Protein AF-F9PRI8-F1 (afdb_monomer_lite)

Structure (mmCIF, N/CA/C/O backbone):
data_AF-F9PRI8-F1
#
_entry.id   AF-F9PRI8-F1
#
loop_
_atom_site.group_PDB
_atom_site.id
_atom_site.type_symbol
_atom_site.label_atom_id
_atom_site.label_alt_id
_atom_site.label_comp_id
_atom_site.label_asym_id
_atom_site.label_entity_id
_atom_site.label_seq_id
_atom_site.pdbx_PDB_ins_code
_atom_site.Cartn_x
_atom_site.Cartn_y
_atom_site.Cartn_z
_atom_site.occupancy
_atom_site.B_iso_or_equiv
_atom_site.auth_seq_id
_atom_site.auth_comp_id
_atom_site.auth_asym_id
_atom_site.auth_atom_id
_atom_site.pdbx_PDB_model_num
ATOM 1 N N . MET A 1 1 ? 32.854 4.371 -12.814 1.00 36.28 1 MET A N 1
ATOM 2 C CA . MET A 1 1 ? 32.078 5.483 -12.227 1.00 36.28 1 MET A CA 1
ATOM 3 C C . MET A 1 1 ? 30.780 4.864 -11.735 1.00 36.28 1 MET A C 1
ATOM 5 O O . MET A 1 1 ? 30.077 4.296 -12.558 1.00 36.28 1 MET A O 1
ATOM 9 N N . TYR A 1 2 ? 30.542 4.806 -10.423 1.00 35.78 2 TYR A N 1
ATOM 10 C CA . TYR A 1 2 ? 29.314 4.214 -9.882 1.00 35.78 2 TYR A CA 1
ATOM 11 C C . TYR A 1 2 ? 28.152 5.155 -10.192 1.00 35.78 2 TYR A C 1
ATOM 13 O O . TYR A 1 2 ? 28.131 6.285 -9.708 1.00 35.78 2 TYR A O 1
ATOM 21 N N . ASP A 1 3 ? 27.226 4.719 -11.039 1.00 46.75 3 ASP A N 1
ATOM 22 C CA . ASP A 1 3 ? 26.018 5.481 -11.322 1.00 46.75 3 ASP A CA 1
ATOM 23 C C . ASP A 1 3 ? 25.036 5.312 -10.156 1.00 46.75 3 ASP A C 1
ATOM 25 O O . ASP A 1 3 ? 24.300 4.330 -10.064 1.00 46.75 3 ASP A O 1
ATOM 29 N N . MET A 1 4 ? 25.064 6.269 -9.226 1.00 52.09 4 MET A N 1
ATOM 30 C CA . MET A 1 4 ? 24.171 6.310 -8.065 1.00 52.09 4 MET A CA 1
ATOM 31 C C . MET A 1 4 ? 22.701 6.599 -8.428 1.00 52.09 4 MET A C 1
ATOM 33 O O . MET A 1 4 ? 21.878 6.735 -7.528 1.00 52.09 4 MET A O 1
ATOM 37 N N . LYS A 1 5 ? 22.346 6.728 -9.713 1.00 61.72 5 LYS A N 1
ATOM 38 C CA . LYS A 1 5 ? 20.967 7.007 -10.151 1.00 61.72 5 LYS A CA 1
ATOM 39 C C . LYS A 1 5 ? 20.174 5.758 -10.533 1.00 61.72 5 LYS A C 1
ATOM 41 O O . LYS A 1 5 ? 18.985 5.860 -10.809 1.00 61.72 5 LYS A O 1
ATOM 46 N N . ASN A 1 6 ? 20.806 4.586 -10.521 1.00 74.38 6 ASN A N 1
ATOM 47 C CA . ASN A 1 6 ? 20.206 3.344 -11.006 1.00 74.38 6 ASN A CA 1
ATOM 48 C C . ASN A 1 6 ? 19.640 2.461 -9.893 1.00 74.38 6 ASN A C 1
ATOM 50 O O . ASN A 1 6 ? 19.527 1.257 -10.086 1.00 74.38 6 ASN A O 1
ATOM 54 N N . PHE A 1 7 ? 19.309 3.015 -8.726 1.00 83.56 7 PHE A N 1
ATOM 55 C CA . PHE A 1 7 ? 18.668 2.258 -7.654 1.00 83.56 7 PHE A CA 1
ATOM 56 C C . PHE A 1 7 ? 17.451 2.991 -7.094 1.00 83.56 7 PHE A C 1
ATOM 58 O O . PHE A 1 7 ? 17.401 4.218 -7.050 1.00 83.56 7 PHE A O 1
ATOM 65 N N . GLY A 1 8 ? 16.466 2.223 -6.644 1.00 83.12 8 GLY A N 1
ATOM 66 C CA . GLY A 1 8 ? 15.231 2.736 -6.070 1.00 83.12 8 GLY A CA 1
ATOM 67 C C . GLY A 1 8 ? 14.468 1.646 -5.330 1.00 83.12 8 GLY A C 1
ATOM 68 O O . GLY A 1 8 ? 15.002 0.574 -5.044 1.00 83.12 8 GLY A O 1
ATOM 69 N N . VAL A 1 9 ? 13.204 1.917 -5.020 1.00 83.94 9 VAL A N 1
ATOM 70 C CA . VAL A 1 9 ? 12.320 0.953 -4.364 1.00 83.94 9 VAL A CA 1
ATOM 71 C C . VAL A 1 9 ? 10.999 0.897 -5.115 1.00 83.94 9 VAL A C 1
ATOM 73 O O . VAL A 1 9 ? 10.429 1.934 -5.449 1.00 83.94 9 VAL A O 1
ATOM 76 N N . LYS A 1 10 ? 10.496 -0.314 -5.352 1.00 85.38 10 LYS A N 1
ATOM 77 C CA . LYS A 1 10 ? 9.171 -0.554 -5.925 1.00 85.38 10 LYS A CA 1
ATOM 78 C C . LYS A 1 10 ? 8.297 -1.313 -4.934 1.00 85.38 10 LYS A C 1
ATOM 80 O O . LYS A 1 10 ? 8.744 -2.267 -4.297 1.00 85.38 10 LYS A O 1
ATOM 85 N N . ARG A 1 11 ? 7.034 -0.906 -4.816 1.00 85.19 11 ARG A N 1
ATOM 86 C CA . ARG A 1 11 ? 6.027 -1.640 -4.049 1.00 85.19 11 ARG A CA 1
ATOM 87 C C . ARG A 1 11 ? 5.455 -2.767 -4.907 1.00 85.19 11 ARG A C 1
ATOM 89 O O . ARG A 1 11 ? 5.002 -2.529 -6.024 1.00 85.19 11 ARG A O 1
ATOM 96 N N . SER A 1 12 ? 5.482 -3.995 -4.400 1.00 83.69 12 SER A N 1
ATOM 97 C CA . SER A 1 12 ? 4.920 -5.163 -5.080 1.00 83.69 12 SER A CA 1
ATOM 98 C C . SER A 1 12 ? 4.486 -6.215 -4.064 1.00 83.69 12 SER A C 1
ATOM 100 O O . SER A 1 12 ? 5.225 -6.519 -3.127 1.00 83.69 12 SER A O 1
ATOM 102 N N . ASN A 1 13 ? 3.287 -6.778 -4.240 1.00 81.81 13 ASN A N 1
ATOM 103 C CA . ASN A 1 13 ? 2.742 -7.857 -3.410 1.00 81.81 13 ASN A CA 1
ATOM 104 C C . ASN A 1 13 ? 2.920 -7.615 -1.898 1.00 81.81 13 ASN A C 1
ATOM 106 O O . ASN A 1 13 ? 3.484 -8.448 -1.180 1.00 81.81 13 ASN A O 1
ATOM 110 N N . PHE A 1 14 ? 2.435 -6.473 -1.404 1.00 84.38 14 PHE A N 1
ATOM 111 C CA . PHE A 1 14 ? 2.494 -6.084 0.013 1.00 84.38 14 PHE A CA 1
ATOM 112 C C . PHE A 1 14 ? 3.901 -5.828 0.575 1.00 84.38 14 PHE A C 1
ATOM 114 O O . PHE A 1 14 ? 4.046 -5.691 1.793 1.00 84.38 14 PHE A O 1
ATOM 121 N N . ASN A 1 15 ? 4.939 -5.779 -0.265 1.00 81.94 15 ASN A N 1
ATOM 122 C CA . ASN A 1 15 ? 6.323 -5.577 0.158 1.00 81.94 15 ASN A CA 1
ATOM 123 C C . ASN A 1 15 ? 6.991 -4.458 -0.646 1.00 81.94 15 ASN A C 1
ATOM 125 O O . ASN A 1 15 ? 6.660 -4.205 -1.803 1.00 81.94 15 ASN A O 1
ATOM 129 N N . TRP A 1 16 ? 7.953 -3.792 -0.016 1.00 83.44 16 TRP A N 1
ATOM 130 C CA . TRP A 1 16 ? 8.894 -2.928 -0.715 1.00 83.44 16 TRP A CA 1
ATOM 131 C C . TRP A 1 16 ? 10.076 -3.772 -1.189 1.00 83.44 16 TRP A C 1
ATOM 133 O O . TRP A 1 16 ? 10.632 -4.536 -0.404 1.00 83.44 16 TRP A O 1
ATOM 143 N N . ILE A 1 17 ? 10.423 -3.653 -2.467 1.00 86.25 17 ILE A N 1
ATOM 144 C CA . ILE A 1 17 ? 11.522 -4.377 -3.108 1.00 86.25 17 ILE A CA 1
ATOM 145 C C . ILE A 1 17 ? 12.526 -3.337 -3.591 1.00 86.25 17 ILE A C 1
ATOM 147 O O . ILE A 1 17 ? 12.150 -2.418 -4.324 1.00 86.25 17 ILE A O 1
ATOM 151 N N . PHE A 1 18 ? 13.791 -3.467 -3.193 1.00 88.00 18 PHE A N 1
ATOM 152 C CA . PHE A 1 18 ? 14.851 -2.639 -3.757 1.00 88.00 18 PHE A CA 1
ATOM 153 C C . PHE A 1 18 ? 15.108 -3.053 -5.200 1.00 88.00 18 PHE A C 1
ATOM 155 O O . PHE A 1 18 ? 15.229 -4.237 -5.507 1.00 88.00 18 PHE A O 1
ATOM 162 N N . LYS A 1 19 ? 15.182 -2.065 -6.083 1.00 88.19 19 LYS A N 1
ATOM 163 C CA . LYS A 1 19 ? 15.379 -2.260 -7.515 1.00 88.19 19 LYS A CA 1
ATOM 164 C C . LYS A 1 19 ? 16.665 -1.594 -7.955 1.00 88.19 19 LYS A C 1
ATOM 166 O O . LYS A 1 19 ? 16.966 -0.487 -7.511 1.00 88.19 19 LYS A O 1
ATOM 171 N N . GLY A 1 20 ? 17.394 -2.271 -8.830 1.00 88.12 20 GLY A N 1
ATOM 172 C CA . GLY A 1 20 ? 18.537 -1.738 -9.558 1.00 88.12 20 GLY A CA 1
ATOM 173 C C . GLY A 1 20 ? 18.264 -1.719 -11.059 1.00 88.12 20 GLY A C 1
ATOM 174 O O . GLY A 1 20 ? 17.491 -2.537 -11.549 1.00 88.12 20 GLY A O 1
ATOM 175 N N . ILE A 1 21 ? 18.918 -0.831 -11.801 1.00 86.38 21 ILE A N 1
ATOM 176 C CA . ILE A 1 21 ? 18.962 -0.858 -13.265 1.00 86.38 21 ILE A CA 1
ATOM 177 C C . ILE A 1 21 ? 20.379 -1.247 -13.679 1.00 86.38 21 ILE A C 1
ATOM 179 O O . ILE A 1 21 ? 21.343 -0.536 -13.393 1.00 86.38 21 ILE A O 1
ATOM 183 N N . LEU A 1 22 ? 20.506 -2.383 -14.359 1.00 82.25 22 LEU A N 1
ATOM 184 C CA . LEU A 1 22 ? 21.755 -2.818 -14.968 1.00 82.25 22 LEU A CA 1
ATOM 185 C C . LEU A 1 22 ? 21.729 -2.458 -16.449 1.00 82.25 22 LEU A C 1
ATOM 187 O O . LEU A 1 22 ? 20.875 -2.942 -17.189 1.00 82.25 22 LEU A O 1
ATOM 191 N N . SER A 1 23 ? 22.679 -1.635 -16.878 1.00 78.06 23 SER A N 1
ATOM 192 C CA . SER A 1 23 ? 22.829 -1.250 -18.279 1.00 78.06 23 SER A CA 1
ATOM 193 C C . SER A 1 23 ? 24.066 -1.905 -18.875 1.00 78.06 23 SER A C 1
ATOM 195 O O . SER A 1 23 ? 25.155 -1.796 -18.311 1.00 78.06 23 SER A O 1
ATOM 197 N N . ASN A 1 24 ? 23.904 -2.576 -20.013 1.00 70.25 24 ASN A N 1
ATOM 198 C CA . ASN A 1 24 ? 24.998 -3.172 -20.767 1.00 70.25 24 ASN A CA 1
ATOM 199 C C . ASN A 1 24 ? 25.147 -2.465 -22.119 1.00 70.25 24 ASN A C 1
ATOM 201 O O . ASN A 1 24 ? 24.160 -2.218 -22.815 1.00 70.25 24 ASN A O 1
ATOM 205 N N . TYR A 1 25 ? 26.391 -2.153 -22.476 1.00 64.69 25 TYR A N 1
ATOM 206 C CA . TYR A 1 25 ? 26.748 -1.592 -23.772 1.00 64.69 25 TYR A CA 1
ATOM 207 C C . TYR A 1 25 ? 27.253 -2.736 -24.649 1.00 64.69 25 TYR A C 1
ATOM 209 O O . TYR A 1 25 ? 28.339 -3.269 -24.424 1.00 64.69 25 TYR A O 1
ATOM 217 N N . SER A 1 26 ? 26.457 -3.144 -25.633 1.00 59.44 26 SER A N 1
ATOM 218 C CA . SER A 1 26 ? 26.821 -4.212 -26.565 1.00 59.44 26 SER A CA 1
ATOM 219 C C . SER A 1 26 ? 26.412 -3.801 -27.973 1.00 59.44 26 SER A C 1
ATOM 221 O O . SER A 1 26 ? 25.238 -3.528 -28.209 1.00 59.44 26 SER A O 1
ATOM 223 N N . HIS A 1 27 ? 27.379 -3.772 -28.896 1.00 56.44 27 HIS A N 1
ATOM 224 C CA . HIS A 1 27 ? 27.158 -3.576 -30.336 1.00 56.44 27 HIS A CA 1
ATOM 225 C C . HIS A 1 27 ? 26.232 -2.384 -30.662 1.00 56.44 27 HIS A C 1
ATOM 227 O O . HIS A 1 27 ? 25.167 -2.567 -31.247 1.00 56.44 27 HIS A O 1
ATOM 233 N N . ASP A 1 28 ? 26.619 -1.179 -30.226 1.00 64.75 28 ASP A N 1
ATOM 234 C CA . ASP A 1 28 ? 25.903 0.097 -30.431 1.00 64.75 28 ASP A CA 1
ATOM 235 C C . ASP A 1 28 ? 24.478 0.189 -29.856 1.00 64.75 28 ASP A C 1
ATOM 237 O O . ASP A 1 28 ? 23.786 1.184 -30.071 1.00 64.75 28 ASP A O 1
ATOM 241 N N . ASN A 1 29 ? 24.047 -0.793 -29.057 1.00 64.19 29 ASN A N 1
ATOM 242 C CA . ASN A 1 29 ? 22.756 -0.770 -28.379 1.00 64.19 29 ASN A CA 1
ATOM 243 C C . ASN A 1 29 ? 22.921 -0.705 -26.858 1.00 64.19 29 ASN A C 1
ATOM 245 O O . ASN A 1 29 ? 23.666 -1.477 -26.246 1.00 64.19 29 ASN A O 1
ATOM 249 N N . PHE A 1 30 ? 22.176 0.214 -26.246 1.00 69.25 30 PHE A N 1
ATOM 250 C CA . PHE A 1 30 ? 22.038 0.307 -24.799 1.00 69.25 30 PHE A CA 1
ATOM 251 C C . PHE A 1 30 ? 20.893 -0.603 -24.361 1.00 69.25 30 PHE A C 1
ATOM 253 O O . PHE A 1 30 ? 19.733 -0.339 -24.680 1.00 69.25 30 PHE A O 1
ATOM 260 N N . VAL A 1 31 ? 21.207 -1.682 -23.646 1.00 76.06 31 VAL A N 1
ATOM 261 C CA . VAL A 1 31 ? 20.184 -2.560 -23.065 1.00 76.06 31 VAL A CA 1
ATOM 262 C C . VAL A 1 31 ? 20.197 -2.373 -21.558 1.00 76.06 31 VAL A C 1
ATOM 26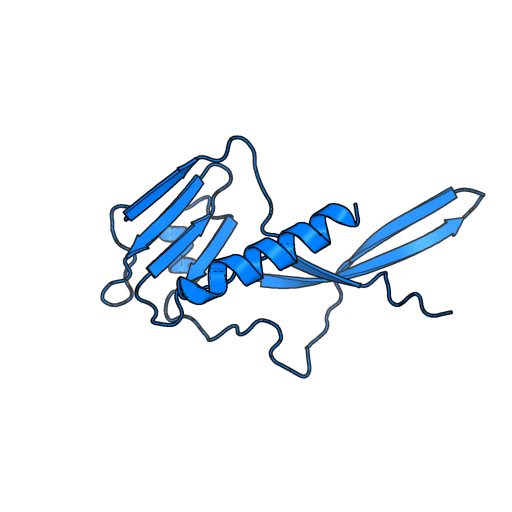4 O O . VAL A 1 31 ? 21.193 -2.680 -20.904 1.00 76.06 31 VAL A O 1
ATOM 267 N N . SER A 1 32 ? 19.086 -1.883 -21.013 1.00 79.25 32 SER A N 1
ATOM 268 C CA . SER A 1 32 ? 18.874 -1.746 -19.573 1.00 79.25 32 SER A CA 1
ATOM 269 C C . SER A 1 32 ? 17.885 -2.794 -19.078 1.00 79.25 32 SER A C 1
ATOM 271 O O . SER A 1 32 ? 16.895 -3.096 -19.742 1.00 79.25 32 SER A O 1
ATOM 273 N N . SER A 1 33 ? 18.152 -3.370 -17.911 1.00 82.56 33 SER A N 1
ATOM 274 C CA . SER A 1 33 ? 17.283 -4.354 -17.260 1.00 82.56 33 SER A CA 1
ATOM 275 C C . SER A 1 33 ? 17.117 -4.020 -15.784 1.00 82.56 33 SER A C 1
ATOM 277 O O . SER A 1 33 ? 18.090 -3.691 -15.107 1.00 82.56 33 SER A O 1
ATOM 279 N N . GLU A 1 34 ? 15.885 -4.109 -15.289 1.00 86.50 34 GLU A N 1
ATOM 280 C CA . GLU A 1 34 ? 15.589 -3.971 -13.863 1.00 86.50 34 GLU A CA 1
ATOM 281 C C . GLU A 1 34 ? 15.919 -5.282 -13.138 1.00 86.50 34 GLU A C 1
ATOM 283 O O . GLU A 1 34 ? 15.565 -6.365 -13.608 1.00 86.50 34 GLU A O 1
ATOM 288 N N . ILE A 1 35 ? 16.589 -5.182 -11.993 1.00 88.00 35 ILE A N 1
ATOM 289 C CA . ILE A 1 35 ? 16.956 -6.314 -11.138 1.00 88.00 35 ILE A CA 1
ATOM 290 C C . ILE A 1 35 ? 16.458 -6.091 -9.710 1.00 88.00 35 ILE A C 1
ATOM 292 O O . ILE A 1 35 ? 16.447 -4.962 -9.217 1.00 88.00 35 ILE A O 1
ATOM 296 N N . ASP A 1 36 ? 16.075 -7.174 -9.037 1.00 89.50 36 ASP A N 1
ATOM 297 C CA . ASP A 1 36 ? 15.757 -7.158 -7.608 1.00 89.50 36 ASP A CA 1
ATOM 298 C C . ASP A 1 36 ? 17.059 -7.187 -6.808 1.00 89.50 36 ASP A C 1
ATOM 300 O O . ASP A 1 36 ? 17.939 -8.013 -7.055 1.00 89.50 36 ASP A O 1
ATOM 304 N N . LEU A 1 37 ? 17.186 -6.274 -5.850 1.00 87.06 37 LEU A N 1
ATOM 305 C CA . LEU A 1 37 ? 18.323 -6.204 -4.946 1.00 87.06 37 LEU A CA 1
ATOM 306 C C . LEU A 1 37 ? 17.892 -6.735 -3.578 1.00 87.06 37 LEU A C 1
ATOM 308 O O . LEU A 1 37 ? 17.011 -6.166 -2.932 1.00 87.06 37 LEU A O 1
ATOM 312 N N . ASP A 1 38 ? 18.527 -7.812 -3.126 1.00 84.38 38 ASP A N 1
ATOM 313 C CA . ASP A 1 38 ? 18.300 -8.371 -1.792 1.00 84.38 38 ASP A CA 1
ATOM 314 C C . ASP A 1 38 ? 19.106 -7.576 -0.751 1.00 84.38 38 ASP A C 1
ATOM 316 O O . ASP A 1 38 ? 20.212 -7.944 -0.354 1.00 84.38 38 ASP A O 1
ATOM 320 N N . LEU A 1 39 ? 18.592 -6.393 -0.402 1.00 81.19 39 LEU A N 1
ATOM 321 C CA . LEU A 1 39 ? 19.212 -5.465 0.543 1.00 81.19 39 LEU A CA 1
ATOM 322 C C . LEU A 1 39 ? 18.390 -5.386 1.827 1.00 81.19 39 LEU A C 1
ATOM 324 O O . LEU A 1 39 ? 17.191 -5.109 1.800 1.00 81.19 39 LEU A O 1
ATOM 328 N N . ILE A 1 40 ? 19.067 -5.540 2.964 1.00 76.25 40 ILE A N 1
ATOM 329 C CA . ILE A 1 40 ? 18.488 -5.296 4.285 1.00 76.25 40 ILE A CA 1
ATOM 330 C C . ILE A 1 40 ? 18.899 -3.881 4.712 1.00 76.25 40 ILE A C 1
ATOM 332 O O . ILE A 1 40 ? 20.092 -3.629 4.901 1.00 76.25 40 ILE A O 1
ATOM 336 N N . PRO A 1 41 ? 17.959 -2.930 4.835 1.00 74.25 41 PRO A N 1
ATOM 337 C CA . PRO A 1 41 ? 18.306 -1.569 5.202 1.00 74.25 41 PRO A CA 1
ATOM 338 C C . PRO A 1 41 ? 18.722 -1.504 6.678 1.00 74.25 41 PRO A C 1
ATOM 340 O O . PRO A 1 41 ? 18.084 -2.092 7.546 1.00 74.25 41 PRO A O 1
ATOM 343 N N . ASN A 1 42 ? 19.775 -0.736 6.973 1.00 77.12 42 ASN A N 1
ATOM 344 C CA . ASN A 1 42 ? 20.256 -0.512 8.346 1.00 77.12 42 ASN A CA 1
ATOM 345 C C . ASN A 1 42 ? 19.368 0.451 9.155 1.00 77.12 42 ASN A C 1
ATOM 347 O O . ASN A 1 42 ? 19.595 0.657 10.345 1.00 77.12 42 ASN A O 1
ATOM 351 N N . VAL A 1 43 ? 18.383 1.072 8.506 1.00 75.44 43 VAL A N 1
ATOM 352 C CA . VAL A 1 43 ? 17.390 1.958 9.117 1.00 75.44 43 VAL A CA 1
ATOM 353 C C . VAL A 1 43 ? 16.007 1.571 8.601 1.00 75.44 43 VAL A C 1
ATOM 355 O O . VAL A 1 43 ? 15.873 1.147 7.452 1.00 75.44 43 VAL A O 1
ATOM 358 N N . ASP A 1 44 ? 14.972 1.717 9.427 1.00 71.00 44 ASP A N 1
ATOM 359 C CA . ASP A 1 44 ? 13.596 1.498 8.975 1.00 71.00 44 ASP A CA 1
ATOM 360 C C . ASP A 1 44 ? 13.161 2.652 8.062 1.00 71.00 44 ASP A C 1
ATOM 362 O O . ASP A 1 44 ? 12.672 3.686 8.512 1.00 71.00 44 ASP A O 1
ATOM 366 N N . ILE A 1 45 ? 13.383 2.482 6.759 1.00 70.50 45 ILE A N 1
ATOM 367 C CA . ILE A 1 45 ? 12.987 3.452 5.730 1.00 70.50 45 ILE A CA 1
ATOM 368 C C . ILE A 1 45 ? 11.504 3.363 5.359 1.00 70.50 45 ILE A C 1
ATOM 370 O O . ILE A 1 45 ? 10.989 4.257 4.692 1.00 70.50 45 ILE A O 1
ATOM 374 N N . PHE A 1 46 ? 10.812 2.292 5.756 1.00 68.38 46 PHE A N 1
ATOM 375 C CA . PHE A 1 46 ? 9.428 2.045 5.349 1.00 68.38 46 PHE A CA 1
ATOM 376 C C . PHE A 1 46 ? 8.427 2.266 6.477 1.00 68.38 46 PHE A C 1
ATOM 378 O O . PHE A 1 46 ? 7.226 2.241 6.221 1.00 68.38 46 PHE A O 1
ATOM 385 N N . SER A 1 47 ? 8.906 2.512 7.703 1.00 61.66 47 SER A N 1
ATOM 386 C CA . SER A 1 47 ? 8.071 2.711 8.894 1.00 61.66 47 SER A CA 1
ATOM 387 C C . SER A 1 47 ? 7.063 1.572 9.084 1.00 61.66 47 SER A C 1
ATOM 389 O O . SER A 1 47 ? 5.948 1.788 9.571 1.00 61.66 47 SER A O 1
ATOM 391 N N . ASN A 1 48 ? 7.414 0.362 8.639 1.00 57.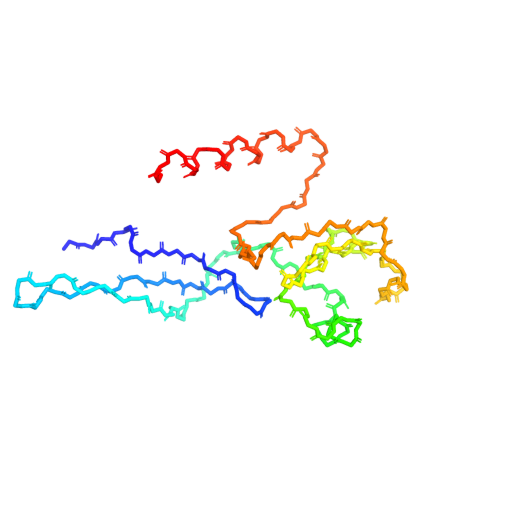62 48 ASN A N 1
ATOM 392 C CA . ASN A 1 48 ? 6.505 -0.777 8.617 1.00 57.62 48 ASN A CA 1
ATOM 393 C C . ASN A 1 48 ? 6.396 -1.339 10.036 1.00 57.62 48 ASN A C 1
ATOM 395 O O . ASN A 1 48 ? 7.017 -2.348 10.373 1.00 57.62 48 ASN A O 1
ATOM 399 N N . LYS A 1 49 ? 5.578 -0.710 10.883 1.00 57.91 49 LYS A N 1
ATOM 400 C CA . LYS A 1 49 ? 5.128 -1.371 12.109 1.00 57.91 49 LYS A CA 1
ATOM 401 C C . LYS A 1 49 ? 4.367 -2.636 11.719 1.00 57.91 49 LYS A C 1
ATOM 403 O O . LYS A 1 49 ? 3.533 -2.616 10.815 1.00 57.91 49 LYS A O 1
ATOM 408 N N . SER A 1 50 ? 4.664 -3.736 12.409 1.00 63.22 50 SER A N 1
ATOM 409 C CA . SER A 1 50 ? 3.907 -4.981 12.281 1.00 63.22 50 SER A CA 1
ATOM 410 C C . SER A 1 50 ? 2.426 -4.691 12.521 1.00 63.22 50 SER A C 1
ATOM 412 O O . SER A 1 50 ? 2.040 -4.403 13.651 1.00 63.22 50 SER A O 1
ATOM 414 N N . SER A 1 51 ? 1.611 -4.760 11.468 1.00 74.50 51 SER A N 1
ATOM 415 C CA . SER A 1 51 ? 0.164 -4.592 11.580 1.00 74.50 51 SER A CA 1
ATOM 416 C C . SER A 1 51 ? -0.461 -5.818 12.238 1.00 74.50 51 SER A C 1
ATOM 418 O O . SER A 1 51 ? -0.092 -6.952 11.919 1.00 74.50 51 SER A O 1
ATOM 420 N N . LYS A 1 52 ? -1.455 -5.610 13.106 1.00 82.31 52 LYS A N 1
ATOM 421 C CA . LYS A 1 52 ? -2.279 -6.712 13.639 1.00 82.31 52 LYS A CA 1
ATOM 422 C C . LYS A 1 52 ? -3.169 -7.377 12.580 1.00 82.31 52 LYS A C 1
ATOM 424 O O . LYS A 1 52 ? -3.670 -8.476 12.810 1.00 82.31 52 LYS A O 1
ATOM 429 N N . ILE A 1 53 ? -3.359 -6.747 11.419 1.00 89.75 53 ILE A N 1
ATOM 430 C CA . ILE A 1 53 ? -4.114 -7.318 10.300 1.00 89.75 53 ILE A CA 1
ATOM 431 C C . ILE A 1 53 ? -3.174 -8.122 9.398 1.00 89.75 53 ILE A C 1
ATOM 433 O O . ILE A 1 53 ? -2.280 -7.580 8.743 1.00 89.75 53 ILE A O 1
ATOM 437 N N . SER A 1 54 ? -3.396 -9.436 9.341 1.00 89.56 54 SER A N 1
ATOM 438 C CA . SER A 1 54 ? -2.593 -10.335 8.514 1.00 89.56 54 SER A CA 1
ATOM 439 C C . SER A 1 54 ? -2.928 -10.200 7.025 1.00 89.56 54 SER A C 1
ATOM 441 O O . SER A 1 54 ? -4.074 -9.965 6.639 1.00 89.56 54 SER A O 1
ATOM 443 N N . LYS A 1 55 ? -1.932 -10.447 6.162 1.00 90.50 55 LYS A N 1
ATOM 444 C CA . LYS A 1 55 ? -2.120 -10.507 4.700 1.00 90.50 55 LYS A CA 1
ATOM 445 C C . LYS A 1 55 ? -3.206 -11.516 4.299 1.00 90.50 55 LYS A C 1
ATOM 447 O O . LYS A 1 55 ? -3.929 -11.284 3.337 1.00 90.50 55 LYS A O 1
ATOM 452 N N . LEU A 1 56 ? -3.315 -12.630 5.033 1.00 91.62 56 LEU A N 1
ATOM 453 C CA . LEU A 1 56 ? -4.337 -13.655 4.808 1.00 91.62 56 LEU A CA 1
ATOM 454 C C . LEU A 1 56 ? -5.742 -13.082 5.016 1.00 91.62 56 LEU A C 1
ATOM 456 O O . LEU A 1 56 ? -6.580 -13.211 4.132 1.00 91.62 56 LEU A O 1
ATOM 460 N N . LYS A 1 57 ? -5.958 -12.362 6.121 1.00 93.38 57 LYS A N 1
ATOM 461 C CA . LYS A 1 57 ? -7.252 -11.755 6.452 1.00 93.38 57 LYS A CA 1
ATOM 462 C C . LYS A 1 57 ? -7.715 -10.751 5.396 1.00 93.38 57 LYS A C 1
ATOM 464 O O . LYS A 1 57 ? -8.889 -10.707 5.040 1.00 93.38 57 LYS A O 1
ATOM 469 N N . VAL A 1 58 ? -6.781 -9.972 4.845 1.00 94.81 58 VAL A N 1
ATOM 470 C CA . VAL A 1 58 ? -7.078 -9.050 3.737 1.00 94.81 58 VAL A CA 1
ATOM 471 C C . VAL A 1 58 ? -7.471 -9.816 2.470 1.00 94.81 58 VAL A C 1
ATOM 473 O O . VAL A 1 58 ? -8.449 -9.448 1.826 1.00 94.81 58 VAL A O 1
ATOM 476 N N . LYS A 1 59 ? -6.761 -10.901 2.130 1.00 94.50 59 LYS A N 1
ATOM 477 C CA . LYS A 1 59 ? -7.075 -11.742 0.960 1.00 94.50 59 LYS A CA 1
ATOM 478 C C . LYS A 1 59 ? -8.408 -12.482 1.085 1.00 94.50 59 LYS A C 1
ATOM 480 O O . LYS A 1 59 ? -9.107 -12.637 0.090 1.00 94.50 59 LYS A O 1
ATOM 485 N N . GLU A 1 60 ? -8.765 -12.931 2.285 1.00 94.75 60 GLU A N 1
ATOM 486 C CA . GLU A 1 60 ? -10.072 -13.545 2.559 1.00 94.75 60 GLU A CA 1
ATOM 487 C C . GLU A 1 60 ? -11.210 -12.536 2.376 1.00 94.75 60 GLU A C 1
ATOM 489 O O . GLU A 1 60 ? -12.262 -12.877 1.840 1.00 94.75 60 GLU A O 1
ATOM 494 N N . LYS A 1 61 ? -10.980 -11.276 2.771 1.00 94.75 61 LYS A N 1
ATOM 495 C CA . LYS A 1 61 ? -11.936 -10.180 2.591 1.00 94.75 61 LYS A CA 1
ATOM 496 C C . LYS A 1 61 ? -12.067 -9.743 1.128 1.00 94.75 61 LYS A C 1
ATOM 498 O O . LYS A 1 61 ? -13.181 -9.506 0.667 1.00 94.75 61 LYS A O 1
ATOM 503 N N . VAL A 1 62 ? -10.945 -9.589 0.425 1.00 95.12 62 VAL A N 1
ATOM 504 C CA . VAL A 1 62 ? -10.874 -9.130 -0.970 1.00 95.12 62 VAL A CA 1
ATOM 505 C C . VAL A 1 62 ? -9.898 -10.023 -1.735 1.00 95.12 62 VAL A C 1
ATOM 507 O O . VAL A 1 62 ? -8.684 -9.863 -1.634 1.00 95.12 62 VAL A O 1
ATOM 510 N N . GLN A 1 63 ? -10.421 -10.965 -2.524 1.00 91.00 63 GLN A N 1
ATOM 511 C CA . GLN A 1 63 ? -9.594 -11.981 -3.190 1.00 91.00 63 GLN A CA 1
ATOM 512 C C . GLN A 1 63 ? -8.613 -11.405 -4.224 1.00 91.00 63 GLN A C 1
ATOM 514 O O . GLN A 1 63 ? -7.500 -11.908 -4.361 1.00 91.00 63 GLN A O 1
ATOM 519 N N . ASN A 1 64 ? -8.997 -10.341 -4.933 1.00 91.75 64 ASN A N 1
ATOM 520 C CA . ASN A 1 64 ? -8.192 -9.676 -5.966 1.00 91.75 64 ASN A CA 1
ATOM 521 C C . ASN A 1 64 ? -7.371 -8.487 -5.428 1.00 91.75 64 ASN A C 1
ATOM 523 O O . ASN A 1 64 ? -7.050 -7.560 -6.176 1.00 91.75 64 ASN A O 1
ATOM 527 N N . VAL A 1 65 ? -7.048 -8.492 -4.132 1.00 93.94 65 VAL A N 1
ATOM 528 C CA . VAL A 1 65 ? -6.248 -7.433 -3.513 1.00 93.94 65 VAL A CA 1
ATOM 529 C C . VAL A 1 65 ? -4.833 -7.372 -4.104 1.00 93.94 65 VAL A C 1
ATOM 531 O O . VAL A 1 65 ? -4.131 -8.381 -4.200 1.00 93.94 65 VAL A O 1
ATOM 534 N N . LEU A 1 66 ? -4.410 -6.163 -4.473 1.00 91.75 66 LEU A N 1
ATOM 535 C CA . LEU A 1 66 ? -3.064 -5.854 -4.956 1.00 91.75 66 LEU A CA 1
ATOM 536 C C . LEU A 1 66 ? -2.154 -5.344 -3.833 1.00 91.75 66 LEU A C 1
ATOM 538 O O . LEU A 1 66 ? -0.996 -5.752 -3.747 1.00 91.75 66 LEU A O 1
ATOM 542 N N . ASP A 1 67 ? -2.669 -4.462 -2.974 1.00 91.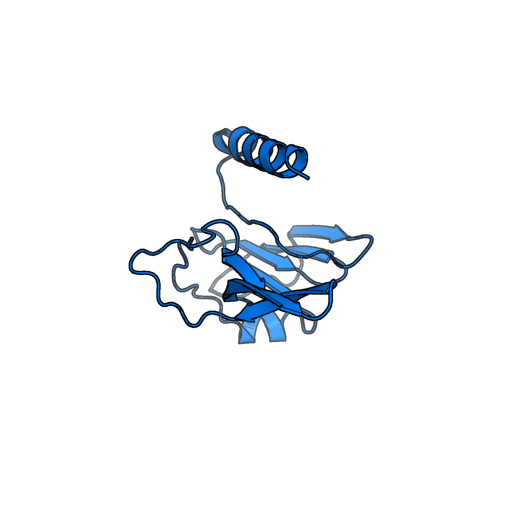62 67 ASP A N 1
ATOM 543 C CA . ASP A 1 67 ? -1.961 -3.961 -1.793 1.00 91.62 67 ASP A CA 1
ATOM 544 C C . ASP A 1 67 ? -2.952 -3.468 -0.729 1.00 91.62 67 ASP A C 1
ATOM 546 O O . ASP A 1 67 ? -4.150 -3.318 -0.995 1.00 91.62 67 ASP A O 1
A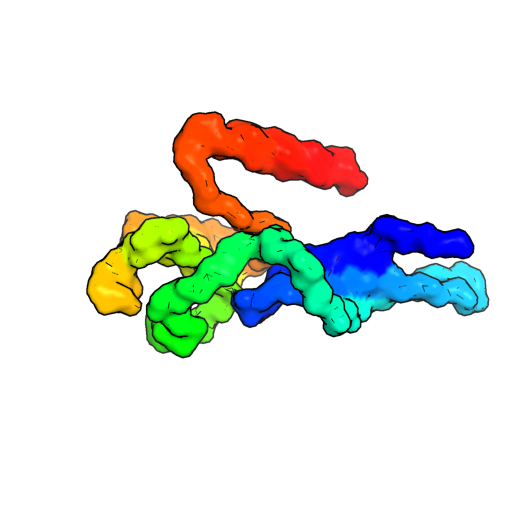TOM 550 N N . TYR A 1 68 ? -2.454 -3.212 0.477 1.00 93.00 68 TYR A N 1
ATOM 551 C CA . TYR A 1 68 ? -3.227 -2.580 1.536 1.00 93.00 68 TYR A CA 1
ATOM 552 C C . TYR A 1 68 ? -2.349 -1.756 2.476 1.00 93.00 68 TYR A C 1
ATOM 554 O O . TYR A 1 68 ? -1.157 -2.021 2.646 1.00 93.00 68 TYR A O 1
ATOM 562 N N . PHE A 1 69 ? -2.974 -0.786 3.138 1.00 90.94 69 PHE A N 1
ATOM 563 C CA . PHE A 1 69 ? -2.317 0.104 4.085 1.00 90.94 69 PHE A CA 1
ATOM 564 C C . PHE A 1 69 ? -3.197 0.298 5.314 1.00 90.94 69 PHE A C 1
ATOM 566 O O . PHE A 1 69 ? -4.352 0.702 5.197 1.00 90.94 69 PHE A O 1
ATOM 573 N N . VAL A 1 70 ? -2.654 0.004 6.492 1.00 91.81 70 VAL A N 1
ATOM 574 C CA . VAL A 1 70 ? -3.357 0.136 7.777 1.00 91.81 70 VAL A CA 1
ATOM 575 C C . VAL A 1 70 ? -2.964 1.455 8.428 1.00 91.81 70 VAL A C 1
ATOM 577 O O . VAL A 1 70 ? -1.797 1.847 8.344 1.00 91.81 70 VAL A O 1
ATOM 580 N N . SER A 1 71 ? -3.928 2.159 9.020 1.00 90.31 71 SER A N 1
ATOM 581 C CA . SER A 1 71 ? -3.686 3.422 9.722 1.00 90.31 71 SER A CA 1
ATOM 582 C C . SER A 1 71 ? -2.763 3.243 10.929 1.00 90.31 71 SER A C 1
ATOM 584 O O . SER A 1 71 ? -2.684 2.145 11.483 1.00 90.31 71 SER A O 1
ATOM 586 N N . PRO A 1 72 ? -2.043 4.294 11.369 1.00 87.06 72 PRO A N 1
ATOM 587 C CA . PRO A 1 72 ? -1.096 4.180 12.480 1.00 87.06 72 PRO A CA 1
ATOM 588 C C . PRO A 1 72 ? -1.736 3.737 13.804 1.00 87.06 72 PRO A C 1
ATOM 590 O O . PRO A 1 72 ? -1.068 3.126 14.635 1.00 87.06 72 PRO A O 1
ATOM 593 N N . ASP A 1 73 ? -3.014 4.058 13.996 1.00 89.50 73 ASP A N 1
ATOM 594 C CA . ASP A 1 73 ? -3.863 3.673 15.127 1.00 89.50 73 ASP A CA 1
ATOM 595 C C . ASP A 1 73 ? -4.633 2.356 14.901 1.00 89.50 73 ASP A C 1
ATOM 597 O O . ASP A 1 73 ? -5.356 1.907 15.788 1.00 89.50 73 ASP A O 1
ATOM 601 N N . GLU A 1 74 ? -4.445 1.714 13.744 1.00 91.12 74 GLU A N 1
ATOM 602 C CA . GLU A 1 74 ? -5.027 0.424 13.355 1.00 91.12 74 GLU A CA 1
ATOM 603 C C . GLU A 1 74 ? -6.564 0.355 13.393 1.00 91.12 74 GLU A C 1
ATOM 605 O O . GLU A 1 74 ? -7.133 -0.724 13.563 1.00 91.12 74 GLU A O 1
ATOM 610 N N . ASN A 1 75 ? -7.250 1.486 13.218 1.00 93.81 75 ASN A N 1
ATOM 611 C CA . ASN A 1 75 ? -8.714 1.551 13.132 1.00 93.81 75 ASN A CA 1
ATOM 612 C C . ASN A 1 75 ? -9.236 1.665 11.689 1.00 93.81 75 ASN A C 1
ATOM 614 O O . ASN A 1 75 ? -10.442 1.562 11.468 1.00 93.81 75 ASN A O 1
ATOM 618 N N . LEU A 1 76 ? -8.354 1.863 10.706 1.00 94.56 76 LEU A N 1
ATOM 619 C CA . LEU A 1 76 ? -8.696 1.992 9.295 1.00 94.56 76 LEU A CA 1
ATOM 620 C C . LEU A 1 76 ? -7.744 1.172 8.425 1.00 94.56 76 LEU A C 1
ATOM 622 O O . LEU A 1 76 ? -6.554 1.026 8.715 1.00 94.56 76 LEU A O 1
ATOM 626 N N . ILE A 1 77 ? -8.268 0.676 7.309 1.00 95.31 77 ILE A N 1
ATOM 627 C CA . ILE A 1 77 ? -7.484 0.027 6.259 1.00 95.31 77 ILE A CA 1
ATOM 628 C C . ILE A 1 77 ? -7.922 0.522 4.890 1.00 95.31 77 ILE A C 1
ATOM 630 O O . ILE A 1 77 ? -9.111 0.551 4.578 1.00 95.31 77 ILE A O 1
ATOM 634 N N . VAL A 1 78 ? -6.950 0.877 4.058 1.00 95.50 78 VAL A N 1
ATOM 635 C CA . VAL A 1 78 ? -7.144 1.118 2.629 1.00 95.50 78 VAL A CA 1
ATOM 636 C C . VAL A 1 78 ? -6.738 -0.147 1.889 1.00 95.50 78 VAL A C 1
ATOM 638 O O . VAL A 1 78 ? -5.616 -0.619 2.054 1.00 95.50 78 VAL A O 1
ATOM 641 N N . ILE A 1 79 ? -7.643 -0.703 1.091 1.00 95.38 79 ILE A N 1
ATOM 642 C CA . ILE A 1 79 ? -7.432 -1.898 0.271 1.00 95.38 79 ILE A CA 1
ATOM 643 C C . ILE A 1 79 ? -7.495 -1.483 -1.196 1.00 95.38 79 ILE A C 1
ATOM 645 O O . ILE A 1 79 ? -8.441 -0.810 -1.615 1.00 95.38 79 ILE A O 1
ATOM 649 N N . LEU A 1 80 ? -6.486 -1.886 -1.967 1.00 94.19 80 LEU A N 1
ATOM 650 C CA . LEU A 1 80 ? -6.373 -1.584 -3.387 1.00 94.19 80 LEU A CA 1
ATOM 651 C C . LEU A 1 80 ? -6.582 -2.852 -4.206 1.00 94.19 80 LEU A C 1
ATOM 653 O O . LEU A 1 80 ? -5.954 -3.881 -3.947 1.00 94.19 80 LEU A O 1
ATOM 657 N N . THR A 1 81 ? -7.414 -2.756 -5.233 1.00 93.69 81 THR A N 1
ATOM 658 C CA . THR A 1 81 ? -7.555 -3.759 -6.293 1.00 93.69 81 THR A CA 1
ATOM 659 C C . THR A 1 81 ? -7.100 -3.151 -7.622 1.00 93.69 81 THR A C 1
ATOM 661 O O . THR A 1 81 ? -6.583 -2.032 -7.668 1.00 93.69 81 THR A O 1
ATOM 664 N N . ALA A 1 82 ? -7.246 -3.890 -8.724 1.00 91.25 82 ALA A N 1
ATOM 665 C CA . ALA A 1 82 ? -7.006 -3.327 -10.054 1.00 91.25 82 ALA A CA 1
ATOM 666 C C . ALA A 1 82 ? -8.000 -2.205 -10.403 1.00 91.25 82 ALA A C 1
ATOM 668 O O . ALA A 1 82 ? -7.650 -1.302 -11.165 1.00 91.25 82 ALA A O 1
ATOM 669 N N . ASP A 1 83 ? -9.193 -2.267 -9.809 1.00 92.31 83 ASP A N 1
ATOM 670 C CA . ASP A 1 83 ? -10.362 -1.498 -10.221 1.00 92.31 83 ASP A CA 1
ATOM 671 C C . ASP A 1 83 ? -10.780 -0.463 -9.179 1.00 92.31 83 ASP A C 1
ATOM 673 O O . ASP A 1 83 ? -11.431 0.506 -9.536 1.00 92.31 83 ASP A O 1
ATOM 677 N N . ASP A 1 84 ? -10.393 -0.614 -7.910 1.00 94.69 84 ASP A N 1
ATOM 678 C CA . ASP A 1 84 ? -10.883 0.232 -6.826 1.00 94.69 84 ASP A CA 1
ATOM 679 C C . ASP A 1 84 ? -9.828 0.493 -5.744 1.00 94.69 84 ASP A C 1
ATOM 681 O O . ASP A 1 84 ? -8.983 -0.347 -5.423 1.00 94.69 84 ASP A O 1
ATOM 685 N N . ILE A 1 85 ? -9.951 1.657 -5.109 1.00 95.44 85 ILE A N 1
ATOM 686 C CA . ILE A 1 85 ? -9.361 1.963 -3.805 1.00 95.44 85 ILE A CA 1
ATOM 687 C C . ILE A 1 85 ? -10.511 2.074 -2.811 1.00 95.44 85 ILE A C 1
ATOM 689 O O . ILE A 1 85 ? -11.369 2.944 -2.954 1.00 95.44 85 ILE A O 1
ATOM 693 N N . SER A 1 86 ? -10.541 1.205 -1.804 1.00 97.19 86 SER A N 1
ATOM 694 C CA . SER A 1 86 ? -11.614 1.171 -0.805 1.00 97.19 86 SER A CA 1
ATOM 695 C C . SER A 1 86 ? -11.064 1.314 0.606 1.00 97.19 86 SER A C 1
ATOM 697 O O . SER A 1 86 ? -10.084 0.657 0.953 1.00 97.19 86 SER A O 1
ATOM 699 N N . MET A 1 87 ? -11.707 2.133 1.435 1.00 97.44 87 MET A N 1
ATOM 700 C CA . MET A 1 87 ? -11.369 2.272 2.852 1.00 97.44 87 MET A CA 1
ATOM 701 C C . MET A 1 87 ? -12.389 1.539 3.716 1.00 97.44 87 MET A C 1
ATOM 703 O O . MET A 1 87 ? -13.588 1.698 3.515 1.00 97.44 87 MET A O 1
ATOM 707 N N . TYR A 1 88 ? -11.922 0.786 4.704 1.00 97.69 88 TYR A N 1
ATOM 708 C CA . TYR A 1 88 ? -12.744 0.057 5.665 1.00 97.69 88 TYR A CA 1
ATOM 709 C C . TYR A 1 88 ? -12.352 0.437 7.088 1.00 97.69 88 TYR A C 1
ATOM 711 O O . TYR A 1 88 ? -11.197 0.762 7.363 1.00 97.69 88 TYR A O 1
ATOM 719 N N . GLU A 1 89 ? -13.315 0.340 7.998 1.00 97.19 89 GLU A N 1
ATOM 720 C CA . GLU A 1 89 ? -13.044 0.369 9.431 1.00 97.19 89 GLU A CA 1
ATOM 721 C C . GLU A 1 89 ? -12.439 -0.965 9.885 1.00 97.19 89 GLU A C 1
ATOM 723 O O . GLU A 1 89 ? -12.797 -2.029 9.367 1.00 97.19 89 GLU A O 1
ATOM 728 N N . ILE A 1 90 ? -11.558 -0.909 10.878 1.00 95.94 90 ILE A N 1
ATOM 729 C CA . ILE A 1 90 ? -11.090 -2.059 11.640 1.00 95.94 90 ILE A CA 1
ATOM 730 C C . ILE A 1 90 ? -11.690 -1.979 13.045 1.00 95.94 90 ILE A C 1
ATOM 732 O O . ILE A 1 90 ? -11.473 -1.010 13.772 1.00 95.94 90 ILE A O 1
ATOM 736 N N . LYS A 1 91 ? -12.397 -3.032 13.463 1.00 93.00 91 LYS A N 1
ATOM 737 C CA . LYS A 1 91 ? -12.910 -3.190 14.834 1.00 93.00 91 LYS A CA 1
ATOM 738 C C . LYS A 1 91 ? -12.568 -4.572 15.352 1.00 93.00 91 LYS A C 1
ATOM 740 O O . LYS A 1 91 ? -12.793 -5.550 14.656 1.00 93.00 91 LYS A O 1
ATOM 745 N N . ASN A 1 92 ? -12.027 -4.664 16.568 1.00 90.25 92 ASN A N 1
ATOM 746 C CA . ASN A 1 92 ? -11.611 -5.940 17.170 1.00 90.25 92 ASN A CA 1
ATOM 747 C C . ASN A 1 92 ? -10.711 -6.783 16.243 1.00 90.25 92 ASN A C 1
ATOM 749 O O . ASN A 1 92 ? -10.800 -8.003 16.221 1.00 90.25 92 ASN A O 1
ATOM 753 N N . GLN A 1 93 ? -9.835 -6.117 15.477 1.00 88.75 93 GLN A N 1
ATOM 754 C CA . GLN A 1 93 ? -8.967 -6.720 14.455 1.00 88.75 93 GLN A CA 1
ATOM 755 C C . GLN A 1 93 ? -9.706 -7.305 13.238 1.00 88.75 93 GLN A C 1
ATOM 757 O O . GLN A 1 93 ? -9.065 -7.940 12.403 1.00 88.75 93 GLN A O 1
ATOM 762 N N . ASP A 1 94 ? -11.015 -7.106 13.095 1.00 94.00 94 ASP A N 1
ATOM 763 C CA . ASP A 1 94 ? -11.802 -7.472 11.916 1.00 94.00 94 ASP A CA 1
ATOM 764 C C . ASP A 1 94 ? -11.993 -6.289 10.970 1.00 94.00 94 ASP A C 1
ATOM 766 O O . ASP A 1 94 ? -12.169 -5.150 11.401 1.00 94.00 94 ASP A O 1
ATOM 770 N N . ILE A 1 95 ? -11.972 -6.579 9.667 1.00 96.69 95 ILE A N 1
ATOM 771 C CA . ILE A 1 95 ? -12.241 -5.600 8.612 1.00 96.69 95 ILE A CA 1
ATOM 772 C C . ILE A 1 95 ? -13.757 -5.503 8.446 1.00 96.69 95 ILE A C 1
ATOM 774 O O . ILE A 1 95 ? -14.422 -6.518 8.221 1.00 96.69 95 ILE A O 1
ATOM 778 N N . GLY A 1 96 ? -14.296 -4.288 8.524 1.00 95.81 96 GLY A N 1
ATOM 779 C CA . GLY A 1 96 ? -15.727 -4.026 8.398 1.00 95.81 96 GLY A CA 1
ATOM 780 C C . GLY A 1 96 ? -16.351 -4.648 7.144 1.00 95.81 96 GLY A C 1
ATOM 781 O O . GLY A 1 96 ? -15.706 -4.829 6.106 1.00 95.81 96 GLY A O 1
ATOM 782 N N . THR A 1 97 ? -17.635 -4.998 7.225 1.00 94.44 97 THR A N 1
ATOM 783 C CA . THR A 1 97 ? -18.347 -5.655 6.118 1.00 94.44 97 THR A CA 1
ATOM 784 C C . THR A 1 97 ? -18.446 -4.752 4.890 1.00 94.44 97 THR A C 1
ATOM 786 O O . THR A 1 97 ? -18.189 -5.216 3.779 1.00 94.44 97 THR A O 1
ATOM 789 N N . LEU A 1 98 ? -18.750 -3.470 5.094 1.00 95.88 98 LEU A N 1
ATOM 790 C CA . LEU A 1 98 ? -18.901 -2.475 4.035 1.00 95.88 98 LEU A CA 1
ATOM 791 C C . LEU A 1 98 ? -17.754 -1.456 4.078 1.00 95.88 98 LEU A C 1
ATOM 793 O O . LEU A 1 98 ? -17.284 -1.130 5.173 1.00 95.88 98 LEU A O 1
ATOM 797 N N . PRO A 1 99 ? -17.305 -0.952 2.916 1.00 97.25 99 PRO A N 1
ATOM 798 C CA . PRO A 1 99 ? -16.346 0.139 2.876 1.00 97.25 99 PRO A CA 1
ATOM 799 C C . PRO A 1 99 ? -16.991 1.440 3.374 1.00 97.25 99 PRO A C 1
ATOM 801 O O . PRO A 1 99 ? -18.163 1.708 3.120 1.00 97.25 99 PRO A O 1
ATOM 804 N N . ILE A 1 100 ? -16.196 2.266 4.050 1.00 97.69 100 ILE A N 1
ATOM 805 C CA . ILE A 1 100 ? -16.527 3.653 4.395 1.00 97.69 100 ILE A CA 1
ATOM 806 C C . ILE A 1 100 ? -16.625 4.485 3.112 1.00 97.69 100 ILE A C 1
ATOM 808 O O . ILE A 1 100 ? -17.528 5.305 2.965 1.00 97.69 100 ILE A O 1
ATOM 812 N N . PHE A 1 101 ? -15.698 4.265 2.176 1.00 96.38 101 PHE A N 1
ATOM 813 C CA . PHE A 1 101 ? -15.766 4.815 0.827 1.00 96.38 101 PHE A CA 1
ATOM 814 C C . PHE A 1 101 ? -15.021 3.925 -0.167 1.00 96.38 101 PHE A C 1
ATOM 816 O O . PHE A 1 101 ? -14.092 3.202 0.202 1.00 96.38 101 PHE A O 1
ATOM 823 N N . THR A 1 102 ? -15.388 4.063 -1.439 1.00 96.75 102 THR A N 1
ATOM 824 C CA . THR A 1 102 ? -14.713 3.433 -2.573 1.00 96.75 102 THR A CA 1
ATOM 825 C C . THR A 1 102 ? -14.521 4.455 -3.686 1.00 96.75 102 THR A C 1
ATOM 827 O O . THR A 1 102 ? -15.428 5.228 -3.995 1.00 96.75 102 THR A O 1
ATOM 830 N N . VAL A 1 103 ? -13.333 4.461 -4.282 1.00 95.38 103 VAL A N 1
ATOM 831 C CA . VAL A 1 103 ? -12.996 5.242 -5.472 1.00 95.38 103 VAL A CA 1
ATOM 832 C C . VAL A 1 103 ? -12.591 4.279 -6.575 1.00 95.38 103 VAL A C 1
ATOM 834 O O . VAL A 1 103 ? -11.577 3.592 -6.446 1.00 95.38 103 VAL A O 1
ATOM 837 N N . SER A 1 104 ? -13.344 4.274 -7.672 1.00 94.44 104 SER A N 1
ATOM 838 C CA . SER A 1 104 ? -13.026 3.436 -8.824 1.00 94.44 104 SER A CA 1
ATOM 839 C C . SER A 1 104 ? -11.891 4.010 -9.666 1.00 94.44 104 SER A C 1
ATOM 841 O O . SER A 1 104 ? -11.803 5.209 -9.952 1.00 94.44 104 SER A O 1
ATOM 843 N N . LEU A 1 105 ? -11.011 3.118 -10.090 1.00 90.50 105 LEU A N 1
ATOM 844 C CA . LEU A 1 105 ? -9.877 3.347 -10.958 1.00 90.50 105 LEU A CA 1
ATOM 845 C C . LEU A 1 105 ? -10.282 3.024 -12.394 1.00 90.50 105 LEU A C 1
ATOM 847 O O . LEU A 1 105 ? -10.796 1.957 -12.696 1.00 90.50 105 LEU A O 1
ATOM 851 N N . LYS A 1 106 ? -10.007 3.949 -13.317 1.00 83.12 106 LYS A N 1
ATOM 852 C CA . LYS A 1 106 ? -10.298 3.721 -14.741 1.00 83.12 106 LYS A CA 1
ATOM 853 C C . LYS A 1 106 ? -9.429 2.624 -15.366 1.00 83.12 106 LYS A C 1
ATOM 855 O O . LYS A 1 106 ? -9.873 1.989 -16.305 1.00 83.12 106 LYS A O 1
ATOM 860 N N . ASN A 1 107 ? -8.204 2.458 -14.866 1.00 80.56 107 ASN A N 1
ATOM 861 C CA . ASN A 1 107 ? -7.194 1.504 -15.326 1.00 80.56 107 ASN A CA 1
ATOM 862 C C . ASN A 1 107 ? -6.373 1.050 -14.114 1.00 80.56 107 ASN A C 1
ATOM 864 O O . ASN A 1 107 ? -6.232 1.825 -13.162 1.00 80.56 107 ASN A O 1
ATOM 868 N N . ARG A 1 108 ? -5.731 -0.122 -14.208 1.00 76.62 108 ARG A N 1
ATOM 869 C CA . ARG A 1 108 ? -4.772 -0.596 -13.201 1.00 76.62 108 ARG A CA 1
ATOM 870 C C . ARG A 1 108 ? -3.683 0.452 -12.965 1.00 76.62 108 ARG A C 1
ATOM 872 O O . ARG A 1 108 ? -3.032 0.904 -13.907 1.00 76.62 108 ARG A O 1
ATOM 879 N N . ARG A 1 109 ? -3.481 0.822 -11.701 1.00 79.44 109 ARG A N 1
ATOM 880 C CA . ARG A 1 109 ? -2.429 1.750 -11.268 1.00 79.44 109 ARG A CA 1
ATOM 881 C C . ARG A 1 109 ? -1.459 1.049 -10.330 1.00 79.44 109 ARG A C 1
ATOM 883 O O . ARG A 1 109 ? -1.826 0.096 -9.649 1.00 79.44 109 ARG A O 1
ATOM 890 N N . GLU A 1 110 ? -0.225 1.530 -10.306 1.00 79.81 110 GLU A N 1
ATOM 891 C CA . GLU A 1 110 ? 0.783 1.099 -9.342 1.00 79.81 110 GLU A CA 1
ATOM 892 C C . GLU A 1 110 ? 0.870 2.106 -8.192 1.00 79.81 110 GLU A C 1
ATOM 894 O O . GLU A 1 110 ? 0.682 3.312 -8.384 1.00 79.81 110 GLU A O 1
ATOM 899 N N . VAL A 1 111 ? 1.161 1.610 -6.989 1.00 83.38 111 VAL A N 1
ATOM 900 C CA . VAL A 1 111 ? 1.451 2.472 -5.843 1.00 83.38 111 VAL A CA 1
ATOM 901 C C . VAL A 1 111 ? 2.877 2.989 -5.977 1.00 83.38 111 VAL A C 1
ATOM 903 O O . VAL A 1 111 ? 3.828 2.212 -5.934 1.00 83.38 111 VAL A O 1
ATOM 906 N N . VAL A 1 112 ? 3.016 4.307 -6.110 1.00 80.00 112 VAL A N 1
ATOM 907 C CA . VAL A 1 112 ? 4.322 4.987 -6.120 1.00 80.00 112 VAL A CA 1
ATOM 908 C C . VAL A 1 112 ? 4.730 5.399 -4.705 1.00 80.00 112 VAL A C 1
ATOM 910 O O . VAL A 1 112 ? 5.881 5.247 -4.315 1.00 80.00 112 VAL A O 1
ATOM 913 N N . THR A 1 113 ? 3.779 5.905 -3.920 1.00 77.94 113 THR A N 1
ATOM 914 C CA . THR A 1 113 ? 3.977 6.309 -2.525 1.00 77.94 113 THR A CA 1
ATOM 915 C C . THR A 1 113 ? 2.668 6.182 -1.753 1.00 77.94 113 THR A C 1
ATOM 917 O O . THR A 1 113 ? 1.588 6.176 -2.350 1.00 77.94 113 THR A O 1
ATOM 920 N N . PHE A 1 114 ? 2.767 6.083 -0.432 1.00 79.88 114 PHE A N 1
ATOM 921 C CA . PHE A 1 114 ? 1.631 6.085 0.474 1.00 79.88 114 PHE A CA 1
ATOM 922 C C . PHE A 1 114 ? 2.039 6.703 1.816 1.00 79.88 114 PHE A C 1
ATOM 924 O O . PHE A 1 114 ? 3.109 6.396 2.339 1.00 79.88 114 PHE A O 1
ATOM 931 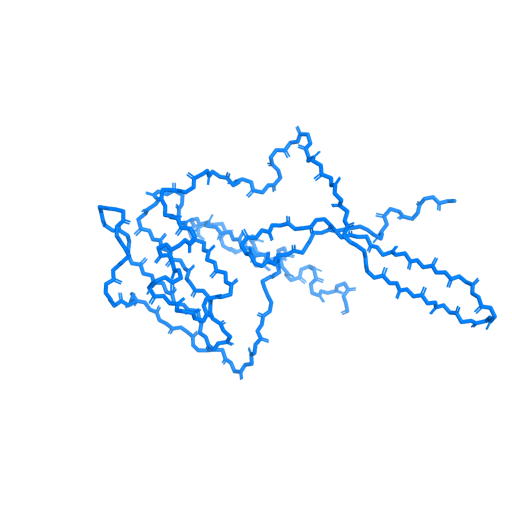N N . GLN A 1 115 ? 1.179 7.548 2.387 1.00 79.75 115 GLN A N 1
ATOM 932 C CA . GLN A 1 115 ? 1.416 8.168 3.687 1.00 79.75 115 GLN A CA 1
ATOM 933 C C . GLN A 1 115 ? 0.092 8.423 4.412 1.00 79.75 115 GLN A C 1
ATOM 935 O O . GLN A 1 115 ? -0.832 9.003 3.844 1.00 79.75 115 GLN A O 1
ATOM 940 N N . TRP A 1 116 ? 0.027 8.044 5.690 1.00 83.12 116 TRP A N 1
ATOM 941 C CA . TRP A 1 116 ? -1.002 8.536 6.605 1.00 83.12 116 TRP A CA 1
ATOM 942 C C . TRP A 1 116 ? -0.557 9.866 7.188 1.00 83.12 116 TRP A C 1
ATOM 944 O O . TRP A 1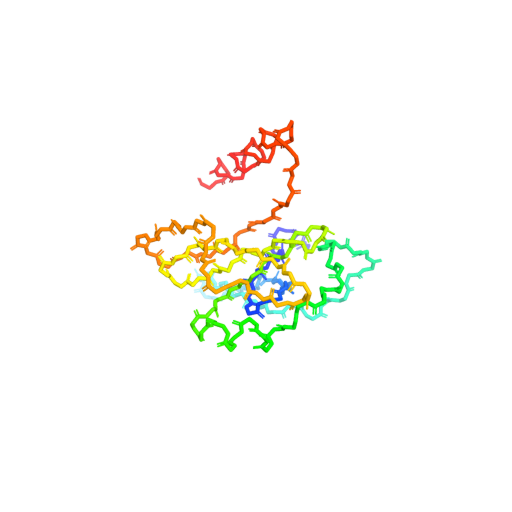 116 ? 0.544 9.970 7.728 1.00 83.12 116 TRP A O 1
ATOM 954 N N . THR A 1 117 ? -1.405 10.880 7.073 1.00 75.88 117 THR A N 1
ATOM 955 C CA . THR A 1 117 ? -1.035 12.237 7.451 1.00 75.88 117 THR A CA 1
ATOM 956 C C . THR A 1 117 ? -2.254 12.982 7.977 1.00 75.88 117 THR A C 1
ATOM 958 O O . THR A 1 117 ? -3.353 12.843 7.441 1.00 75.88 117 THR A O 1
ATOM 961 N N . ASN A 1 118 ? -2.075 13.777 9.031 1.00 72.00 118 ASN A N 1
ATOM 962 C CA . ASN A 1 118 ? -3.137 14.658 9.518 1.00 72.00 118 ASN A CA 1
ATOM 963 C C . ASN A 1 118 ? -3.310 15.823 8.529 1.00 72.00 118 ASN A C 1
ATOM 965 O O . ASN A 1 118 ? -2.352 16.209 7.856 1.00 72.00 118 ASN A O 1
ATOM 969 N N . SER A 1 119 ? -4.507 16.410 8.453 1.00 65.06 119 SER A N 1
ATOM 970 C CA . SER A 1 119 ? -4.893 17.396 7.423 1.00 65.06 119 SER A CA 1
ATOM 971 C C . SER A 1 119 ? -3.851 18.495 7.145 1.00 65.06 119 SER A C 1
ATOM 973 O O . SER A 1 119 ? -3.599 18.801 5.983 1.00 65.06 119 SER A O 1
ATOM 975 N N . ILE A 1 120 ? -3.166 18.998 8.179 1.00 61.25 120 ILE A N 1
ATOM 976 C CA . ILE A 1 120 ? -2.132 20.056 8.111 1.00 61.25 120 ILE A CA 1
ATOM 977 C C . ILE A 1 120 ? -0.925 19.683 7.222 1.00 61.25 120 ILE A C 1
ATOM 979 O O . ILE A 1 120 ? -0.238 20.552 6.704 1.00 61.25 120 ILE A O 1
ATOM 983 N N . SER A 1 121 ? -0.663 18.393 7.020 1.00 60.59 121 SER A N 1
ATOM 984 C CA . SER A 1 121 ? 0.532 17.885 6.317 1.00 60.59 121 SER A CA 1
ATOM 985 C C . SER A 1 121 ? 0.263 17.368 4.899 1.00 60.59 121 SER A C 1
ATOM 987 O O . SER A 1 121 ? 1.198 17.026 4.179 1.00 60.59 121 SER A O 1
ATOM 989 N N . SER A 1 122 ? -1.000 17.354 4.468 1.00 63.00 122 SER A N 1
ATOM 990 C CA . SER A 1 122 ? -1.400 16.848 3.148 1.00 63.00 122 SER A CA 1
ATOM 991 C C . SER A 1 122 ? -0.885 17.704 1.979 1.00 63.00 122 SER A C 1
ATOM 993 O O . SER A 1 122 ? -0.502 17.165 0.938 1.00 63.00 122 SER A O 1
ATOM 995 N N . GLU A 1 123 ? -0.789 19.024 2.167 1.00 64.56 123 GLU A N 1
ATOM 996 C CA . GLU A 1 123 ? -0.249 19.958 1.168 1.00 64.56 123 GLU A CA 1
ATOM 997 C C . GLU A 1 123 ? 1.240 19.718 0.887 1.00 64.56 123 GLU A C 1
ATOM 999 O O . GLU A 1 123 ? 1.679 19.811 -0.262 1.00 64.56 123 GLU A O 1
ATOM 1004 N N . LEU A 1 124 ? 2.015 19.342 1.913 1.00 64.81 124 LEU A N 1
ATOM 1005 C CA . LEU A 1 124 ? 3.437 19.024 1.772 1.00 64.81 124 LEU A CA 1
ATOM 1006 C C . LEU A 1 124 ? 3.630 17.769 0.916 1.00 64.81 124 LEU A C 1
ATOM 1008 O O . LEU A 1 124 ? 4.378 17.808 -0.058 1.00 64.81 124 LEU A O 1
ATOM 1012 N N . THR A 1 125 ? 2.903 16.685 1.206 1.00 63.56 125 THR A N 1
ATOM 1013 C CA . THR A 1 125 ? 2.982 15.436 0.428 1.00 63.56 125 THR A CA 1
ATOM 1014 C C . THR A 1 125 ? 2.593 15.653 -1.038 1.00 63.56 125 THR A C 1
ATOM 1016 O O . THR A 1 125 ? 3.268 15.151 -1.938 1.00 63.56 125 THR A O 1
ATOM 1019 N N . TYR A 1 126 ? 1.539 16.434 -1.303 1.00 70.06 126 TYR A N 1
ATOM 1020 C CA . TYR A 1 126 ? 1.139 16.766 -2.673 1.00 70.06 126 TYR A CA 1
ATOM 1021 C C . TYR A 1 126 ? 2.203 17.602 -3.399 1.00 70.06 126 TYR A C 1
ATOM 1023 O O . TYR A 1 126 ? 2.520 17.335 -4.559 1.00 70.06 126 TYR A O 1
ATOM 1031 N N . THR A 1 127 ? 2.804 18.570 -2.706 1.00 73.69 127 THR A N 1
ATOM 1032 C CA . THR A 1 127 ? 3.877 19.407 -3.258 1.00 73.69 127 THR A CA 1
ATOM 1033 C C . THR A 1 127 ? 5.118 18.581 -3.599 1.00 73.69 127 THR A C 1
ATOM 1035 O O . THR A 1 127 ? 5.668 18.734 -4.691 1.00 73.69 127 THR A O 1
ATOM 1038 N N . GLU A 1 128 ? 5.536 17.663 -2.723 1.00 71.44 128 GLU A N 1
ATOM 1039 C CA . GLU A 1 128 ? 6.652 16.750 -3.006 1.00 71.44 128 GLU A CA 1
ATOM 1040 C C . GLU A 1 128 ? 6.343 15.819 -4.187 1.00 71.44 128 GLU A C 1
ATOM 1042 O O . GLU A 1 128 ? 7.184 15.633 -5.069 1.00 71.44 128 GLU A O 1
ATOM 1047 N N . PHE A 1 129 ? 5.114 15.304 -4.286 1.00 71.81 129 PHE A N 1
ATOM 1048 C CA . PHE A 1 129 ? 4.690 14.521 -5.449 1.00 71.81 129 PHE A CA 1
ATOM 1049 C C . PHE A 1 129 ? 4.774 15.322 -6.761 1.00 71.81 129 PHE A C 1
ATOM 1051 O O . PHE A 1 129 ? 5.238 14.804 -7.780 1.00 71.81 129 PHE A O 1
ATOM 1058 N N . LEU A 1 130 ? 4.361 16.594 -6.756 1.00 77.69 130 LEU A N 1
ATOM 1059 C CA . LEU A 1 130 ? 4.448 17.445 -7.945 1.00 77.69 130 LEU A CA 1
ATOM 1060 C C . LEU A 1 130 ? 5.893 17.682 -8.395 1.00 77.69 130 LEU A C 1
ATOM 1062 O O . LEU A 1 130 ? 6.137 17.700 -9.603 1.00 77.69 130 LEU A O 1
ATOM 1066 N N . LYS A 1 131 ? 6.848 17.802 -7.464 1.00 76.19 131 LYS A N 1
ATOM 1067 C CA . LYS A 1 131 ? 8.277 17.894 -7.809 1.00 76.19 131 LYS A CA 1
ATOM 1068 C C . LYS A 1 131 ? 8.748 16.648 -8.556 1.00 76.19 131 LYS A C 1
ATOM 1070 O O . LYS A 1 131 ? 9.429 16.775 -9.566 1.00 76.19 131 LYS A O 1
ATOM 1075 N N . ILE A 1 132 ? 8.333 15.458 -8.112 1.00 66.50 132 ILE A N 1
ATOM 1076 C CA . ILE A 1 132 ? 8.674 14.190 -8.778 1.00 66.50 132 ILE A CA 1
ATOM 1077 C C . ILE A 1 132 ? 8.098 14.149 -10.200 1.00 66.50 132 ILE A C 1
ATOM 1079 O O . ILE A 1 132 ? 8.785 13.740 -11.132 1.00 66.50 132 ILE A O 1
ATOM 1083 N N . LYS A 1 133 ? 6.857 14.614 -10.398 1.00 62.38 133 LYS A N 1
ATOM 1084 C CA . LYS A 1 133 ? 6.215 14.625 -11.723 1.00 62.38 133 LYS A CA 1
ATOM 1085 C C . LYS A 1 133 ? 6.920 15.545 -12.731 1.00 62.38 133 LYS A C 1
ATOM 1087 O O . LYS A 1 133 ? 6.893 15.244 -13.914 1.00 62.38 133 LYS A O 1
ATOM 1092 N N . GLN A 1 134 ? 7.516 16.651 -12.285 1.00 59.09 134 GLN A N 1
ATOM 1093 C CA . GLN A 1 134 ? 8.193 17.622 -13.161 1.00 59.09 134 GLN A CA 1
ATOM 1094 C C . GLN A 1 134 ? 9.564 17.151 -13.669 1.00 59.09 134 GLN A C 1
ATOM 1096 O O . GLN A 1 134 ? 10.131 17.785 -14.553 1.00 59.09 134 GLN A O 1
ATOM 1101 N N . ILE A 1 135 ? 10.105 16.073 -13.101 1.00 52.91 135 ILE A N 1
ATOM 1102 C CA . ILE A 1 135 ? 11.419 15.522 -13.462 1.00 52.91 135 ILE A CA 1
ATOM 1103 C C . ILE A 1 135 ? 11.312 14.522 -14.635 1.00 52.91 135 ILE A C 1
ATOM 1105 O O . ILE A 1 135 ? 12.336 14.132 -15.191 1.00 52.91 135 ILE A O 1
ATOM 1109 N N . ASN A 1 136 ? 10.088 14.165 -15.048 1.00 41.66 136 ASN A N 1
ATOM 1110 C CA . ASN A 1 136 ? 9.798 13.245 -16.154 1.00 41.66 136 ASN A CA 1
ATOM 1111 C C . ASN A 1 136 ? 9.226 13.961 -17.380 1.00 41.66 136 ASN A C 1
ATOM 1113 O O . ASN A 1 136 ? 8.280 14.763 -17.204 1.00 41.66 136 ASN A O 1
#

Radius of gyration: 18.14 Å; chains: 1; bounding box: 51×34×48 Å

Secondary structure (DSSP, 8-state):
---TTSEEEEEETTEEEEEEEEEEEETTEEEEEEEEE----SS-SS-----SS-HHHHHHH-TT--EEEE-TTSSEEEEE-SSEEEEEEEETTEEPSS-SEEEE-SS-----------GGGHHHHHHHHHHHHTT-

Sequence (136 aa):
MYDMKNFGVKRSNFNWIFKGILSNYSHDNFVSSEIDLDLIPNVDIFSNKSSKISKLKVKEKVQNVLDYFVSPDENLIVILTADDISMYEIKNQDIGTLPIFTVSLKNRREVVTFQWTNSISSELTYTEFLKIKQIN

pLDDT: mean 80.98, std 13.92, range [35.78, 97.69]

Foldseek 3Di:
DDPPPFWDWFDWQADIWIKGWDWDDDDNDTDIDIDTDPDDDPDCPPPDDPQLADPVLLCVLPVQWTYKDADPVRQKMWTDGQFKTFMFGADPNHTDNDTPDIDTDPGGDGDPDDDDDDPVCPVVVVVVVVVVVVVD

=== Feature glossary ===
Legend for the data blocks above and below:

— What the protein is —

The amino-acid sequence is the protein's primary structure: the linear order of residues from the N-terminus to the C-terminus, written in one-letter code. Everything else here — the 3D coordinates, the secondary structure, the domain annotations — is ultimately a consequence of this string.

Database cross-references. InterPro integrates a dozen domain/family signature databases into unified entries with residue-range hits. GO terms attach function/process/location labels with evidence codes. CATH codes position the fold in a four-level structural taxonomy. Organism is the NCBI-taxonomy species name.

— Where its atoms are —

The mmCIF block holds the 3D Cartesian coordinates of each backbone atom (N, Cα, C, O) in ångströms. mmCIF is the PDB's canonical archive format — a tagged-loop text representation of the atomic model.

The six renders are orthographic views along the three Cartesian axes in both directions. Representation (cartoon, sticks, or surface) and color scheme (sequence-rainbow or by-chain) vary across proteins so the training set covers all the common visualization conventions.

— Local backbone conformation —

Secondary structure is the local, repeating backbone conformation. DSSP classifies it into eight states by reading the hydrogen-bond network: three helix types (H, G, I), two β types (E, B), two non-regular types (T, S), and unstructured coil (-).

SS3 is a coarse helix/strand/coil call (letters a/b/c) made by the P-SEA algorithm from inter-Cα distances and dihedrals. It is less detailed than DSSP but needs only Cα positions.

Backbone dihedral angles. Every residue except chain termini has a φ (preceding-C → N → Cα → C) and a ψ (N → Cα → C → next-N). They are reported in degrees following the IUPAC sign convention. Secondary structure is essentially a statement about which (φ, ψ) basin each residue occupies.

— Global shape and packing —

The geometric summary reports three shape descriptors. Rg (radius of gyration) measures how spread out the Cα atoms are about their centre of mass; compact globular proteins have small Rg, elongated or unfolded ones large. Cα contacts (<8 Å, |i−j|>4) count long-range residue pairs in spatial proximity — high for tightly packed folds, near zero for rods or random coil. The bounding-box extents give the protein's footprint along x, y, z in Å.

Solvent accessibility: the surface area of each residue that a 1.4 Å water probe can touch, in Å². When only backbone atoms are present the absolute values are lower than full-atom SASA (side chains contribute most of the area) and are flagged as backbone-only.

Plot images: a contact map (which residues are close in 3D, as an N×N binary image), a Ramachandran scatter (backbone torsion angles, revealing secondary-structure composition at a glance), and — for AlphaFold structures — a PAE heatmap (pairwise prediction confidence).

— Structural neighborhood —

Foldseek's 3Di representation compresses backbone geometry into a per-residue letter drawn from a learned twenty-state alphabet. It captures the tertiary interaction pattern around each residue — which residues are packed against it in space, regardless of where they are in sequence.

Structural nearest neighbors (via Foldseek easy-search vs the PDB). Reported per hit: target PDB id, E-value, and alignment TM-score. A TM-score above ~0.5 is the conventional threshold for 'same fold'.

— Confidence and disorder —

pLDDT (predicted Local Distance Difference Test) is AlphaFold's per-residue confidence score, ranging from 0 to 100. Values above 90 indicate high confidence (typically well-packed cores); 70–90 is confident; 50–70 low confidence; below 50 usually means the region is disordered or the prediction is unreliable there. AlphaFold stores pLDDT in the mmCIF B-factor column.

For experimental (PDB) structures, the B-factor (temperature factor) quantifies the positional spread of each atom in the crystal — a combination of thermal vibration and static disorder — in units of Å². High B-factors mark flexible loops or poorly resolved regions; low B-factors mark the rigid, well-ordered core.

Predicted Aligned Error (PAE) is an AlphaFold confidence matrix: entry (i, j) is the expected error in the position of residue j, in ångströms, when the prediction is superimposed on the true structure at residue i. Low PAE within a block of residues means that block is internally rigid and well-predicted; high PAE between two blocks means their relative placement is uncertain even if each block individually is confident.